Protein AF-A0A6C7Q6A9-F1 (afdb_monomer)

Secondary structure (DSSP, 8-state):
--EEEEE--SHHHHHHHHHHHHTT-EEEEEESSPP--HHHHHHHHHHHTTS--TTS----EEEEE-

Mean predicted aligned error: 3.11 Å

Structure (mmCIF, N/CA/C/O backbone):
data_AF-A0A6C7Q6A9-F1
#
_entry.id   AF-A0A6C7Q6A9-F1
#
loop_
_atom_site.group_PDB
_atom_site.id
_atom_site.type_symbol
_atom_site.label_atom_id
_atom_site.label_alt_id
_atom_site.label_comp_id
_atom_site.label_asym_id
_atom_site.label_entity_id
_atom_site.label_seq_id
_atom_site.pdbx_PDB_ins_code
_atom_site.Cartn_x
_atom_site.Cartn_y
_atom_site.Cartn_z
_atom_site.occupancy
_atom_site.B_iso_or_equiv
_atom_site.auth_seq_id
_atom_site.auth_comp_id
_atom_site.auth_asym_id
_atom_site.auth_atom_id
_atom_site.pdbx_PDB_model_num
ATOM 1 N N . MET A 1 1 ? -12.967 -12.976 -3.758 1.00 64.44 1 MET A N 1
ATOM 2 C CA . MET A 1 1 ? -11.990 -11.895 -3.501 1.00 64.44 1 MET A CA 1
ATOM 3 C C . MET A 1 1 ? -11.950 -10.995 -4.716 1.00 64.44 1 MET A C 1
ATOM 5 O O . MET A 1 1 ? -12.070 -11.517 -5.816 1.00 64.44 1 MET A O 1
ATOM 9 N N . LYS A 1 2 ? -11.873 -9.676 -4.526 1.00 86.25 2 LYS A N 1
ATOM 10 C CA . LYS A 1 2 ? -11.755 -8.718 -5.631 1.00 86.25 2 LYS A CA 1
ATOM 11 C C . LYS A 1 2 ? -10.288 -8.295 -5.726 1.00 86.25 2 LYS A C 1
ATOM 13 O O . LYS A 1 2 ? -9.720 -7.879 -4.719 1.00 86.25 2 LYS A O 1
ATOM 18 N N . GLU A 1 3 ? -9.698 -8.446 -6.903 1.00 94.31 3 GLU A N 1
ATOM 19 C CA . GLU A 1 3 ? -8.325 -8.036 -7.210 1.00 94.31 3 GLU A CA 1
ATOM 20 C C . GLU A 1 3 ? -8.341 -6.687 -7.940 1.00 94.31 3 GLU A C 1
ATOM 22 O O . GLU A 1 3 ?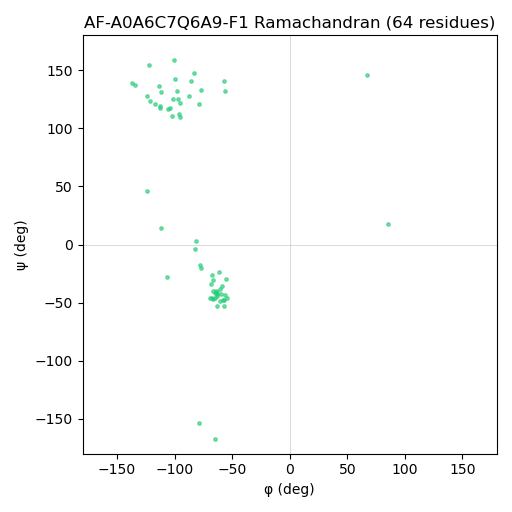 -9.237 -6.425 -8.748 1.00 94.31 3 GLU A O 1
ATOM 27 N N . ILE A 1 4 ? -7.369 -5.825 -7.641 1.00 95.88 4 ILE A N 1
ATOM 28 C CA . ILE A 1 4 ? -7.148 -4.547 -8.321 1.00 95.88 4 ILE A CA 1
ATOM 29 C C . ILE A 1 4 ? -5.722 -4.519 -8.858 1.00 95.88 4 ILE A C 1
ATOM 31 O O . ILE A 1 4 ? -4.760 -4.693 -8.112 1.00 95.88 4 ILE A O 1
ATOM 35 N N . ASN A 1 5 ? -5.600 -4.224 -10.149 1.00 95.88 5 ASN A N 1
ATOM 36 C CA . ASN A 1 5 ? -4.314 -4.082 -10.815 1.00 95.88 5 ASN A CA 1
ATOM 37 C C . ASN A 1 5 ? -3.917 -2.612 -10.919 1.00 95.88 5 ASN A C 1
ATOM 39 O O . ASN A 1 5 ? -4.703 -1.764 -11.344 1.00 95.88 5 ASN A O 1
ATOM 43 N N . ILE A 1 6 ? -2.677 -2.326 -10.540 1.00 95.12 6 ILE A N 1
ATOM 44 C CA . ILE A 1 6 ? -2.076 -0.999 -10.537 1.00 95.12 6 ILE A CA 1
ATOM 45 C C . ILE A 1 6 ? -0.900 -1.012 -11.508 1.00 95.12 6 ILE A C 1
ATOM 47 O O . ILE A 1 6 ? 0.035 -1.802 -11.368 1.00 95.12 6 ILE A O 1
ATOM 51 N N . ILE A 1 7 ? -0.971 -0.133 -12.504 1.00 94.06 7 ILE A N 1
ATOM 52 C CA . ILE A 1 7 ? 0.085 0.077 -13.492 1.00 94.06 7 ILE A CA 1
ATOM 53 C C . ILE A 1 7 ? 0.929 1.248 -13.004 1.00 94.06 7 ILE A C 1
ATOM 55 O O . ILE A 1 7 ? 0.400 2.348 -12.847 1.00 94.06 7 ILE A O 1
ATOM 59 N N . ASP A 1 8 ? 2.225 1.002 -12.808 1.00 90.88 8 ASP A N 1
ATOM 60 C CA . ASP A 1 8 ? 3.181 1.937 -12.207 1.00 90.88 8 ASP A CA 1
ATOM 61 C C .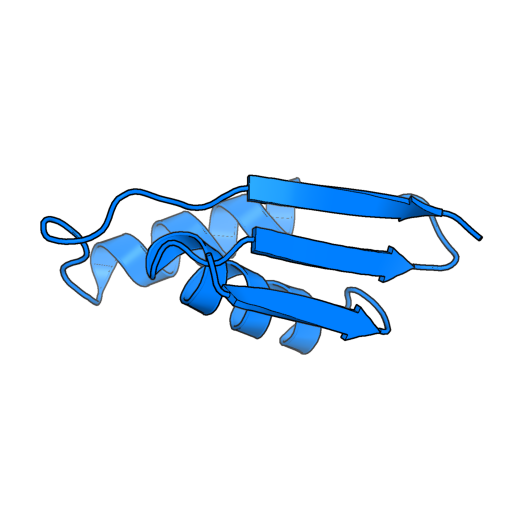 ASP A 1 8 ? 2.914 2.211 -10.709 1.00 90.88 8 ASP A C 1
ATOM 63 O O . ASP A 1 8 ? 1.786 2.234 -10.216 1.00 90.88 8 ASP A O 1
ATOM 67 N N . PHE A 1 9 ? 3.983 2.414 -9.941 1.00 92.81 9 PHE A N 1
ATOM 68 C CA . PHE A 1 9 ? 3.931 2.569 -8.484 1.00 92.81 9 PHE A CA 1
ATOM 69 C C . PHE A 1 9 ? 4.562 3.882 -8.008 1.00 92.81 9 PHE A C 1
ATOM 71 O O . PHE A 1 9 ? 5.334 3.942 -7.040 1.00 92.81 9 PHE A O 1
ATOM 78 N N . GLY A 1 10 ? 4.205 4.968 -8.694 1.00 92.50 10 GLY A N 1
ATOM 79 C CA . GLY A 1 10 ? 4.447 6.339 -8.250 1.00 92.50 10 GLY A CA 1
ATOM 80 C C . GLY A 1 10 ? 3.678 6.706 -6.970 1.00 92.50 10 GLY A C 1
ATOM 81 O O . GLY A 1 10 ? 3.125 5.857 -6.270 1.00 92.50 10 GLY A O 1
ATOM 82 N N . LEU A 1 11 ? 3.629 7.999 -6.635 1.00 93.50 11 LEU A N 1
ATOM 83 C CA . LEU A 1 11 ? 2.925 8.481 -5.436 1.00 93.50 11 LEU A CA 1
ATOM 84 C C . LEU A 1 11 ? 1.438 8.084 -5.433 1.00 93.50 11 LEU A C 1
ATOM 86 O O . LEU A 1 11 ? 0.955 7.533 -4.447 1.00 93.50 11 LEU A O 1
ATOM 90 N N . MET A 1 12 ? 0.743 8.307 -6.552 1.00 94.19 12 MET A N 1
ATOM 91 C CA . MET A 1 12 ? -0.678 7.971 -6.686 1.00 94.19 12 MET A CA 1
ATOM 92 C C . MET A 1 12 ? -0.914 6.461 -6.595 1.00 94.19 12 MET A C 1
ATOM 94 O O . MET A 1 12 ? -1.773 6.025 -5.832 1.00 94.19 12 MET A O 1
ATOM 98 N N . GLY A 1 13 ? -0.104 5.661 -7.300 1.00 95.00 13 GLY A N 1
ATOM 99 C CA . GLY A 1 13 ? -0.190 4.199 -7.258 1.00 95.00 13 GLY A CA 1
ATOM 100 C C . GLY A 1 13 ? -0.065 3.658 -5.833 1.00 95.00 13 GLY A C 1
ATOM 101 O O . GLY A 1 13 ? -0.885 2.844 -5.413 1.00 95.00 13 GLY A O 1
ATOM 102 N N . LYS A 1 14 ? 0.878 4.185 -5.040 1.00 95.44 14 LYS A N 1
ATOM 103 C CA . LYS A 1 14 ? 1.047 3.822 -3.622 1.00 95.44 14 LYS A CA 1
ATOM 104 C C . LYS A 1 14 ? -0.165 4.184 -2.768 1.00 95.44 14 LYS A C 1
ATOM 106 O O . LYS A 1 14 ? -0.578 3.376 -1.945 1.00 95.44 14 LYS A O 1
ATOM 111 N N . GLN A 1 15 ? -0.723 5.381 -2.943 1.00 95.44 15 GLN A N 1
ATOM 112 C CA . GLN A 1 15 ? -1.872 5.849 -2.160 1.00 95.44 15 GLN A CA 1
ATOM 113 C C . GLN A 1 15 ? -3.136 5.037 -2.458 1.00 95.44 15 GLN A C 1
ATOM 115 O O . GLN A 1 15 ? -3.797 4.574 -1.529 1.00 95.44 15 GLN A O 1
ATOM 120 N N . ILE A 1 16 ? -3.429 4.819 -3.744 1.00 96.50 16 ILE A N 1
ATOM 121 C CA . ILE A 1 16 ? -4.558 3.998 -4.197 1.00 96.50 16 ILE A CA 1
ATOM 122 C C . ILE A 1 16 ? -4.394 2.568 -3.676 1.00 96.50 16 ILE A C 1
ATOM 124 O O . ILE A 1 16 ? -5.308 2.024 -3.057 1.00 96.50 16 ILE A O 1
ATOM 128 N N . SER A 1 17 ? -3.202 1.992 -3.847 1.00 96.50 17 SER A N 1
ATOM 129 C CA . SER A 1 17 ? -2.900 0.643 -3.363 1.00 96.50 17 SER A CA 1
ATOM 130 C C . SER A 1 17 ? -3.063 0.528 -1.854 1.00 96.50 17 SER A C 1
ATOM 132 O O . SER A 1 17 ? -3.630 -0.450 -1.389 1.00 96.50 17 SER A O 1
ATOM 134 N N . ALA A 1 18 ? -2.594 1.512 -1.081 1.00 96.81 18 ALA A N 1
ATOM 135 C CA . ALA A 1 18 ? -2.664 1.473 0.378 1.00 96.81 18 ALA A CA 1
ATOM 136 C C . ALA A 1 18 ? -4.114 1.485 0.873 1.00 96.81 18 ALA A C 1
ATOM 138 O O . ALA A 1 18 ? -4.452 0.739 1.791 1.00 96.81 18 ALA A O 1
ATOM 139 N N . LEU A 1 19 ? -4.978 2.283 0.237 1.00 97.19 19 LEU A N 1
ATOM 140 C CA . LEU A 1 19 ? -6.401 2.315 0.557 1.00 97.19 19 LEU A CA 1
ATOM 141 C C . LEU A 1 19 ? -7.068 0.967 0.265 1.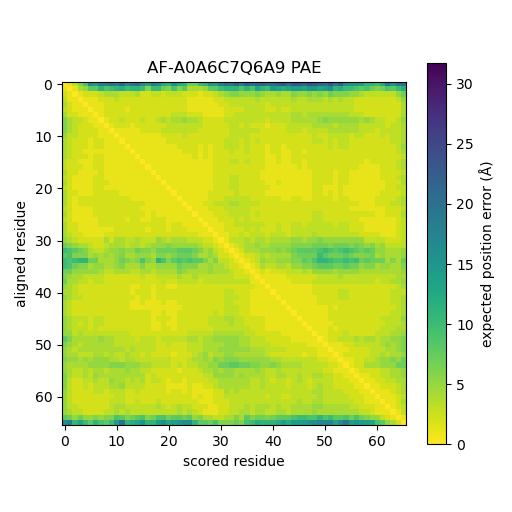00 97.19 19 LEU A C 1
ATOM 143 O O . LEU A 1 19 ? -7.699 0.395 1.147 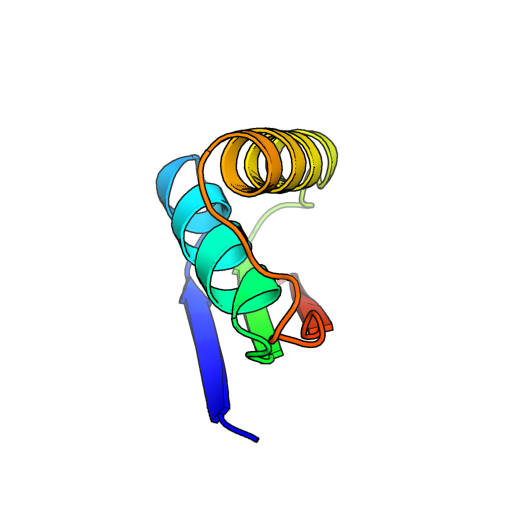1.00 97.19 19 LEU A O 1
ATOM 147 N N . PHE A 1 20 ? -6.916 0.440 -0.950 1.00 97.19 20 PHE A N 1
ATOM 148 C CA . PHE A 1 20 ? -7.571 -0.814 -1.326 1.00 97.19 20 PHE A CA 1
ATOM 149 C C . PHE A 1 20 ? -7.001 -2.026 -0.582 1.00 97.19 20 PHE A C 1
ATOM 151 O O . PHE A 1 20 ? -7.761 -2.913 -0.195 1.00 97.19 20 PHE A O 1
ATOM 158 N N . TYR A 1 21 ? -5.702 -2.024 -0.287 1.00 97.12 21 TYR A N 1
ATOM 159 C CA . TYR A 1 21 ? -5.075 -2.998 0.602 1.00 97.12 21 TYR A CA 1
ATOM 160 C C . TYR A 1 21 ? -5.744 -2.997 1.983 1.00 97.12 21 TYR A C 1
ATOM 162 O O . TYR A 1 21 ? -6.117 -4.057 2.484 1.00 97.12 21 TYR A O 1
ATOM 170 N N . LEU A 1 22 ? -5.956 -1.818 2.580 1.00 97.00 22 LEU A N 1
ATOM 171 C CA . LEU A 1 22 ? -6.629 -1.686 3.877 1.00 97.00 22 LEU A CA 1
ATOM 172 C C . LEU A 1 22 ? -8.115 -2.068 3.831 1.00 97.00 22 LEU A C 1
ATOM 174 O O . LEU A 1 22 ? -8.654 -2.512 4.836 1.00 97.00 22 LEU A O 1
ATOM 178 N N . LEU A 1 23 ? -8.760 -1.951 2.670 1.00 96.00 23 LEU A N 1
ATOM 179 C CA . LEU A 1 23 ? -10.133 -2.413 2.436 1.00 96.00 23 LEU A CA 1
ATOM 180 C C . LEU A 1 23 ? -10.232 -3.925 2.138 1.00 96.00 23 LEU A C 1
ATOM 182 O O . LEU A 1 23 ? -11.323 -4.416 1.850 1.00 96.00 23 LEU A O 1
ATOM 186 N N . GLY A 1 24 ? -9.117 -4.660 2.179 1.00 96.19 24 GLY A N 1
ATOM 187 C CA . GLY A 1 24 ? -9.081 -6.116 2.005 1.00 96.19 24 GLY A CA 1
ATOM 188 C C . GLY A 1 24 ? -9.017 -6.619 0.566 1.00 96.19 24 GLY A C 1
ATOM 189 O O . GLY A 1 24 ? -9.306 -7.788 0.308 1.00 96.19 24 GLY A O 1
ATOM 190 N N . TYR A 1 25 ? -8.639 -5.761 -0.381 1.00 97.31 25 TYR A N 1
ATOM 191 C CA . TYR A 1 25 ? -8.434 -6.156 -1.774 1.00 97.31 25 TYR A CA 1
ATOM 192 C C . TYR A 1 25 ? -7.043 -6.751 -1.979 1.00 97.31 25 TYR A C 1
ATOM 194 O O . TYR A 1 25 ? -6.066 -6.316 -1.366 1.00 97.31 25 TYR A O 1
ATOM 202 N N . GLU A 1 26 ? -6.937 -7.708 -2.897 1.00 96.88 26 GLU A N 1
ATOM 203 C CA . GLU A 1 26 ? -5.631 -8.087 -3.437 1.00 96.88 26 GLU A CA 1
ATOM 204 C C . GLU A 1 26 ? -5.181 -7.046 -4.461 1.00 96.88 26 GLU A C 1
ATOM 206 O O . GLU A 1 26 ? -5.961 -6.624 -5.314 1.00 96.88 26 GLU A O 1
ATOM 211 N N . ILE A 1 2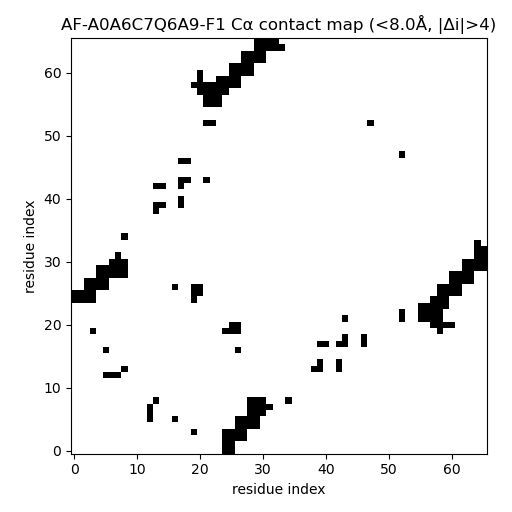7 ? -3.930 -6.610 -4.348 1.00 96.38 27 ILE A N 1
ATOM 212 C CA . ILE A 1 27 ? -3.327 -5.588 -5.196 1.00 96.38 27 ILE A CA 1
ATOM 213 C C . ILE A 1 27 ? -2.235 -6.238 -6.048 1.00 96.38 27 ILE A C 1
ATOM 215 O O . ILE A 1 27 ? -1.230 -6.704 -5.509 1.00 96.38 27 ILE A O 1
ATOM 219 N N . GLY A 1 28 ? -2.394 -6.218 -7.368 1.00 95.75 28 GLY A N 1
ATOM 220 C CA . GLY A 1 28 ? -1.347 -6.571 -8.327 1.00 95.75 28 GLY A CA 1
ATOM 221 C C . GLY A 1 28 ? -0.638 -5.318 -8.832 1.00 95.75 28 GLY A C 1
ATOM 222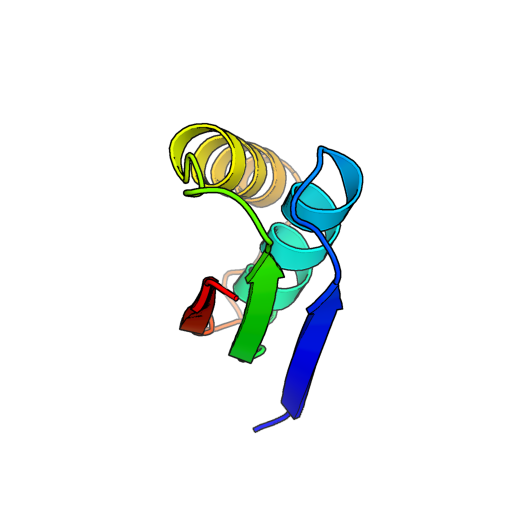 O O . GLY A 1 28 ? -1.240 -4.506 -9.528 1.00 95.75 28 GLY A O 1
ATOM 223 N N . VAL A 1 29 ? 0.637 -5.127 -8.495 1.00 95.25 29 VAL A N 1
ATOM 224 C CA . VAL A 1 29 ? 1.418 -3.960 -8.929 1.00 95.25 29 VAL A CA 1
ATOM 225 C C . VAL A 1 29 ? 2.367 -4.353 -10.049 1.00 95.25 29 VAL A C 1
ATOM 227 O O . VAL A 1 29 ? 3.291 -5.134 -9.832 1.00 95.25 29 VAL A O 1
ATOM 230 N N . TYR A 1 30 ? 2.182 -3.753 -11.220 1.00 94.56 30 TYR A N 1
ATOM 231 C CA . TYR A 1 30 ? 3.048 -3.929 -12.381 1.00 94.56 30 TYR A CA 1
ATOM 232 C C . TYR A 1 30 ? 3.961 -2.719 -12.506 1.00 94.56 30 TYR A C 1
ATOM 234 O O . TYR A 1 30 ? 3.502 -1.616 -12.814 1.00 94.56 30 TYR A O 1
ATOM 242 N N . ASN A 1 31 ? 5.255 -2.911 -12.256 1.00 92.25 31 ASN A N 1
ATOM 243 C CA . ASN A 1 31 ? 6.221 -1.823 -12.325 1.00 92.25 31 ASN A CA 1
ATOM 244 C C . ASN A 1 31 ? 7.511 -2.242 -13.024 1.00 92.25 31 ASN A C 1
ATOM 246 O O . ASN A 1 31 ? 8.042 -3.316 -12.759 1.00 92.25 31 ASN A O 1
ATOM 250 N N . LYS A 1 32 ? 8.048 -1.348 -13.860 1.00 89.75 32 LYS A N 1
ATOM 251 C CA . LYS A 1 32 ? 9.286 -1.606 -14.613 1.00 89.75 32 LYS A CA 1
ATOM 252 C C . LYS A 1 32 ? 10.511 -1.728 -13.711 1.00 89.75 32 LYS A C 1
ATOM 254 O O . LYS A 1 32 ? 11.390 -2.555 -13.915 1.00 89.75 32 LYS A O 1
ATOM 259 N N . SER A 1 33 ? 10.574 -0.876 -12.693 1.00 86.00 33 SER A N 1
ATOM 260 C CA . SER A 1 33 ? 11.715 -0.800 -11.784 1.00 86.00 33 SER A CA 1
ATOM 261 C C . SER A 1 33 ? 11.433 -1.529 -10.477 1.00 86.00 33 SER A C 1
ATOM 263 O O . SER A 1 33 ? 10.285 -1.673 -10.047 1.00 86.00 33 SER A O 1
ATOM 265 N N . LYS A 1 34 ? 12.498 -1.913 -9.772 1.00 83.75 34 LYS A N 1
ATOM 266 C CA . LYS A 1 34 ? 12.377 -2.426 -8.407 1.00 83.75 34 LYS A CA 1
ATOM 267 C C . LYS A 1 34 ? 11.667 -1.405 -7.513 1.00 83.75 34 LYS A C 1
ATOM 269 O O . LYS A 1 34 ? 12.005 -0.222 -7.509 1.00 83.75 34 LYS A O 1
ATOM 274 N N . LEU A 1 35 ? 10.684 -1.876 -6.751 1.00 85.12 35 LEU A N 1
ATOM 275 C CA . LEU A 1 35 ? 9.880 -1.027 -5.880 1.00 85.12 35 LEU A CA 1
ATOM 276 C C . LEU A 1 35 ? 10.525 -0.827 -4.516 1.00 85.12 35 LEU A C 1
ATOM 278 O O . LEU A 1 35 ? 11.046 -1.762 -3.911 1.00 85.12 35 LEU A O 1
ATOM 282 N N . ASN A 1 36 ? 10.409 0.401 -4.012 1.00 82.06 36 ASN A N 1
ATOM 283 C CA . ASN A 1 36 ? 10.625 0.705 -2.608 1.00 82.06 36 ASN A CA 1
ATOM 284 C C . ASN A 1 36 ? 9.274 0.694 -1.876 1.00 82.06 36 ASN A C 1
ATOM 286 O O . ASN A 1 36 ? 8.440 1.582 -2.083 1.00 82.06 36 ASN A O 1
ATOM 290 N N . ILE A 1 37 ? 9.074 -0.316 -1.028 1.00 88.69 37 ILE A N 1
ATOM 291 C CA . ILE A 1 37 ? 7.832 -0.548 -0.273 1.00 88.69 37 ILE A CA 1
ATOM 292 C C . ILE A 1 37 ? 7.727 0.387 0.948 1.00 88.69 37 ILE A C 1
ATOM 294 O O . ILE A 1 37 ? 6.627 0.645 1.426 1.00 88.69 37 ILE A O 1
ATOM 298 N N . TYR A 1 38 ? 8.829 0.997 1.395 1.00 92.81 38 TYR A N 1
ATOM 299 C CA . TYR A 1 38 ? 8.839 1.887 2.563 1.00 92.81 38 TYR A CA 1
ATOM 300 C C . TYR A 1 38 ? 7.814 3.030 2.458 1.00 92.81 38 TYR A C 1
ATOM 302 O O . TYR A 1 38 ? 7.041 3.290 3.380 1.00 92.81 38 TYR A O 1
ATOM 310 N N . GLU A 1 39 ? 7.760 3.694 1.300 1.00 91.12 39 GLU A N 1
ATOM 311 C CA . GLU A 1 39 ? 6.807 4.786 1.075 1.00 91.12 39 GLU A CA 1
ATOM 312 C C . GLU A 1 39 ? 5.354 4.291 1.052 1.00 91.12 39 GLU A C 1
ATOM 314 O O . GLU A 1 39 ? 4.454 5.020 1.460 1.00 91.12 39 GLU A O 1
ATOM 319 N N . PHE A 1 40 ? 5.113 3.051 0.623 1.00 94.31 40 PHE A N 1
ATOM 320 C CA . PHE A 1 40 ? 3.790 2.429 0.667 1.00 94.31 40 PHE A CA 1
ATOM 321 C C . PHE A 1 40 ? 3.349 2.136 2.110 1.00 94.31 40 PHE A C 1
ATOM 323 O O . PHE A 1 40 ? 2.250 2.527 2.501 1.00 94.31 40 PHE A O 1
ATOM 330 N N . GLU A 1 41 ? 4.222 1.562 2.941 1.00 95.06 41 GLU A N 1
ATOM 331 C CA . GLU A 1 41 ? 3.948 1.348 4.372 1.00 95.06 41 GLU A CA 1
ATOM 332 C C . GLU A 1 41 ? 3.659 2.660 5.110 1.00 95.06 41 GLU A C 1
ATOM 334 O O . GLU A 1 41 ? 2.807 2.722 6.003 1.00 95.06 41 GLU A O 1
ATOM 339 N N . LYS A 1 42 ? 4.341 3.740 4.719 1.00 96.25 42 LYS A N 1
ATOM 340 C CA . LYS A 1 42 ? 4.074 5.081 5.241 1.00 96.25 42 LYS A CA 1
ATOM 341 C C . LYS A 1 42 ? 2.662 5.555 4.883 1.00 96.25 42 LYS A C 1
ATOM 343 O O . LYS A 1 42 ? 1.985 6.095 5.759 1.00 96.25 42 LYS A O 1
ATOM 348 N N . GLN A 1 43 ? 2.194 5.325 3.650 1.00 96.00 43 GLN A N 1
ATOM 349 C CA . GLN A 1 43 ? 0.808 5.635 3.266 1.00 96.00 43 GLN A CA 1
ATOM 350 C C . GLN A 1 43 ? -0.205 4.807 4.070 1.00 96.00 43 GLN A C 1
ATOM 352 O O . GLN A 1 43 ? -1.191 5.370 4.543 1.00 96.00 43 GLN A O 1
ATOM 357 N N . ILE A 1 44 ? 0.063 3.516 4.306 1.00 96.94 44 ILE A N 1
ATOM 358 C CA . ILE A 1 44 ? -0.784 2.656 5.153 1.00 96.94 44 ILE A CA 1
ATOM 359 C C . ILE A 1 44 ? -0.931 3.253 6.558 1.00 96.94 44 ILE A C 1
ATOM 361 O O . ILE A 1 44 ? -2.049 3.490 7.017 1.00 96.94 44 ILE A O 1
ATOM 365 N N . LYS A 1 45 ? 0.189 3.567 7.224 1.00 96.81 45 LYS A N 1
ATOM 366 C CA . LYS A 1 45 ? 0.179 4.142 8.581 1.00 96.81 45 LYS A CA 1
ATOM 367 C C . LYS A 1 45 ? -0.553 5.483 8.638 1.00 96.81 45 LYS A C 1
ATOM 369 O O . LYS A 1 45 ? -1.240 5.768 9.616 1.00 96.81 45 LYS A O 1
ATOM 374 N N . LEU A 1 46 ? -0.398 6.324 7.612 1.00 96.56 46 LEU A N 1
ATOM 375 C CA . LEU A 1 46 ? -1.107 7.603 7.521 1.00 96.56 46 LEU A CA 1
ATOM 376 C C . LEU A 1 46 ? -2.621 7.410 7.387 1.00 96.56 46 LEU A C 1
ATOM 378 O O . LEU A 1 46 ? -3.371 8.135 8.038 1.00 96.56 46 LEU A O 1
ATOM 382 N N . LEU A 1 47 ? -3.067 6.445 6.5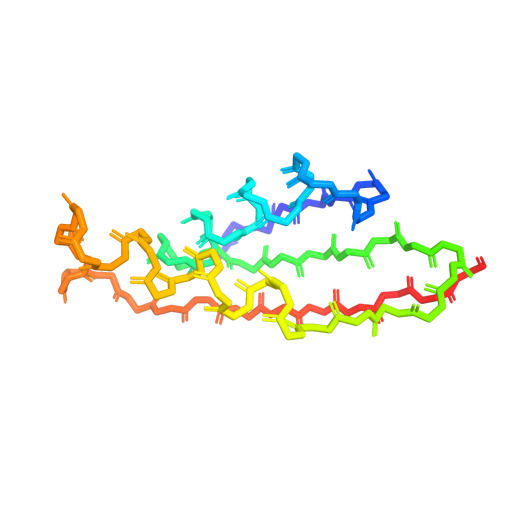79 1.00 96.50 47 LEU A N 1
ATOM 383 C CA . LEU A 1 47 ? -4.488 6.143 6.397 1.00 96.50 47 LEU A CA 1
ATOM 384 C C . LEU A 1 47 ? -5.113 5.563 7.667 1.00 96.50 47 LEU A C 1
ATOM 386 O O . LEU A 1 47 ? -6.153 6.055 8.096 1.00 96.50 47 LEU A O 1
ATOM 390 N N . GLN A 1 48 ? -4.453 4.603 8.319 1.00 95.88 48 GLN A N 1
ATOM 391 C CA . GLN A 1 48 ? -4.935 3.993 9.567 1.00 95.88 48 GLN A CA 1
ATOM 392 C C . GLN A 1 48 ? -5.077 4.992 10.727 1.00 95.88 48 GLN A C 1
ATOM 394 O O . GLN A 1 48 ? -5.856 4.766 11.644 1.00 95.88 48 GLN A O 1
ATOM 399 N N . ARG A 1 49 ? -4.345 6.115 10.702 1.00 96.62 49 ARG A N 1
ATOM 400 C CA . ARG A 1 49 ? -4.514 7.205 11.681 1.00 96.62 49 ARG A CA 1
ATOM 401 C C . ARG A 1 49 ? -5.742 8.079 11.420 1.00 96.62 49 ARG A C 1
ATOM 403 O O . ARG A 1 49 ? -6.145 8.814 12.315 1.00 96.62 49 ARG A O 1
ATOM 410 N N . LYS A 1 50 ? -6.272 8.078 10.194 1.00 95.69 50 LYS A N 1
ATOM 411 C CA . LYS A 1 50 ? -7.348 8.981 9.751 1.00 95.69 50 LYS A CA 1
ATOM 412 C C . LYS A 1 50 ? -8.697 8.289 9.605 1.00 95.69 50 LYS A C 1
ATOM 414 O O . LYS A 1 50 ? -9.720 8.958 9.689 1.00 95.69 50 LYS A O 1
ATOM 419 N N . ILE A 1 51 ? -8.691 6.993 9.316 1.00 95.44 51 ILE A N 1
ATOM 420 C CA . ILE A 1 51 ? -9.877 6.208 8.987 1.00 95.44 51 ILE A CA 1
ATOM 421 C C . ILE A 1 51 ? -9.804 4.906 9.781 1.00 95.44 51 ILE A C 1
ATOM 423 O O . ILE A 1 51 ? -8.737 4.297 9.874 1.00 95.44 51 ILE A O 1
ATOM 427 N N . ASP A 1 52 ? -10.935 4.488 10.345 1.00 95.06 52 ASP A N 1
ATOM 428 C CA . ASP A 1 52 ? -11.046 3.199 11.018 1.00 95.06 52 ASP A CA 1
ATOM 429 C C . ASP A 1 52 ? -11.211 2.068 9.992 1.00 95.06 52 ASP A C 1
ATOM 431 O O . ASP A 1 52 ? -12.160 2.051 9.206 1.00 95.06 52 ASP A O 1
ATOM 435 N N . PHE A 1 53 ? -10.275 1.120 10.015 1.00 95.00 53 PHE A N 1
ATOM 436 C CA . PHE A 1 53 ? -10.284 -0.085 9.184 1.00 95.00 53 PHE A CA 1
ATOM 437 C C . PHE A 1 53 ? -10.501 -1.364 10.008 1.00 95.00 53 PHE A C 1
ATOM 439 O O . PHE A 1 53 ? -10.283 -2.452 9.491 1.00 95.00 53 PHE A O 1
ATOM 446 N N . SER A 1 54 ? -10.930 -1.265 11.272 1.00 92.62 54 SER A N 1
ATOM 447 C CA . SER A 1 54 ? -11.108 -2.405 12.191 1.00 92.62 54 SER A CA 1
ATOM 448 C C . SER A 1 54 ? -12.024 -3.517 11.657 1.00 92.62 54 SER A C 1
ATOM 450 O O . SER A 1 54 ? -11.814 -4.687 11.962 1.00 92.62 54 SER A O 1
ATOM 452 N N . ASN A 1 55 ? -13.001 -3.165 10.816 1.00 95.06 55 ASN A N 1
ATOM 453 C CA . ASN A 1 55 ? -13.925 -4.108 10.177 1.00 95.06 55 ASN A CA 1
ATOM 454 C C . ASN A 1 55 ? -13.361 -4.784 8.915 1.00 95.06 55 ASN A C 1
ATOM 456 O O . ASN A 1 55 ? -14.037 -5.621 8.313 1.00 95.06 55 ASN A O 1
ATOM 460 N N . PHE A 1 56 ? -12.156 -4.412 8.482 1.00 93.69 56 PHE A N 1
ATOM 461 C CA . PHE A 1 56 ? -11.520 -4.948 7.287 1.00 93.69 56 PHE A CA 1
ATOM 462 C C . PHE A 1 56 ? -10.277 -5.748 7.662 1.00 93.69 56 PHE A C 1
ATOM 464 O O . PHE A 1 56 ? -9.436 -5.320 8.449 1.00 93.69 56 PHE A O 1
ATOM 471 N N . ASN A 1 57 ? -10.129 -6.905 7.027 1.00 93.44 57 ASN A N 1
ATOM 472 C CA . ASN A 1 57 ? -8.865 -7.622 7.033 1.00 93.44 57 ASN A CA 1
ATOM 473 C C . ASN A 1 57 ? -8.027 -7.102 5.877 1.00 93.44 57 ASN A C 1
ATOM 475 O O . ASN A 1 57 ? -8.507 -7.087 4.746 1.00 93.44 57 ASN A O 1
ATOM 479 N N . ALA A 1 58 ? -6.791 -6.690 6.157 1.00 94.44 58 ALA A N 1
ATOM 480 C CA . ALA A 1 58 ? -5.885 -6.224 5.120 1.00 94.44 58 ALA A CA 1
ATOM 481 C C . ALA A 1 58 ? -5.685 -7.300 4.039 1.00 94.44 58 ALA A C 1
ATOM 483 O O . ALA A 1 58 ? -5.618 -8.496 4.331 1.00 94.44 58 ALA A O 1
ATOM 484 N N . GLY A 1 59 ? -5.617 -6.855 2.788 1.00 95.25 59 GLY A N 1
ATOM 485 C CA . GLY A 1 59 ? -5.459 -7.729 1.637 1.00 95.25 59 GLY A CA 1
ATOM 486 C C . GLY A 1 59 ? -4.019 -8.193 1.436 1.00 95.25 59 GLY A C 1
ATOM 487 O O . GLY A 1 59 ? -3.215 -8.253 2.365 1.00 95.25 59 GLY A O 1
AT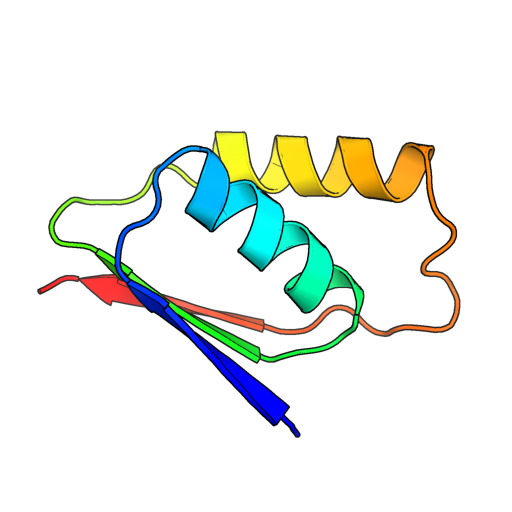OM 488 N N . LYS A 1 60 ? -3.673 -8.517 0.190 1.00 95.38 60 LYS A N 1
ATOM 489 C CA . LYS A 1 60 ? -2.308 -8.899 -0.204 1.00 95.38 60 LYS A CA 1
ATOM 490 C C . LYS A 1 60 ? -1.794 -7.974 -1.287 1.00 95.38 60 LYS A C 1
ATOM 492 O O .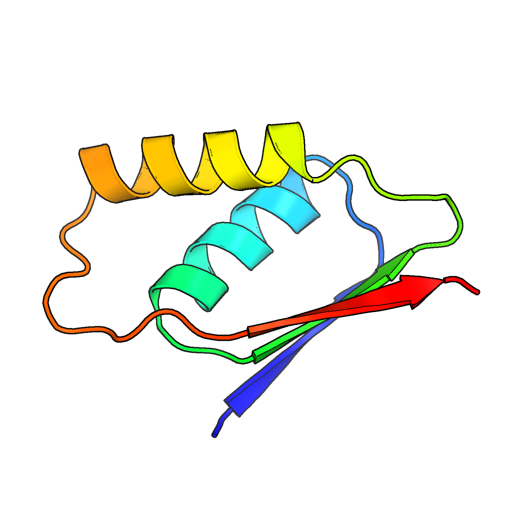 LYS A 1 60 ? -2.579 -7.417 -2.045 1.00 95.38 60 LYS A O 1
ATOM 497 N N . ILE A 1 61 ? -0.477 -7.839 -1.370 1.00 93.94 61 ILE A N 1
ATOM 498 C CA . ILE A 1 61 ? 0.182 -7.111 -2.448 1.00 93.94 61 ILE A CA 1
ATOM 499 C C . ILE A 1 61 ? 1.148 -8.044 -3.172 1.00 93.94 61 ILE A C 1
ATOM 501 O O . ILE A 1 61 ? 2.036 -8.631 -2.557 1.00 93.94 61 ILE A O 1
ATOM 505 N N . ASN A 1 62 ? 0.959 -8.167 -4.480 1.00 93.38 62 ASN A N 1
ATOM 506 C CA . ASN A 1 62 ? 1.812 -8.927 -5.379 1.00 93.38 62 ASN A CA 1
ATOM 507 C C . ASN A 1 62 ? 2.525 -7.937 -6.299 1.00 93.38 62 ASN A C 1
ATOM 509 O O . ASN A 1 62 ? 1.894 -7.043 -6.861 1.00 93.38 62 ASN A O 1
ATOM 513 N N . ILE A 1 63 ? 3.842 -8.071 -6.435 1.00 91.31 63 ILE A N 1
ATOM 514 C CA . ILE A 1 63 ? 4.658 -7.160 -7.241 1.00 91.31 63 ILE A CA 1
ATOM 515 C C . ILE A 1 63 ? 5.201 -7.930 -8.438 1.00 91.31 63 ILE A C 1
ATOM 517 O O . ILE A 1 63 ? 5.973 -8.875 -8.275 1.00 91.31 63 ILE A O 1
ATOM 521 N N . TYR A 1 64 ? 4.836 -7.476 -9.631 1.00 90.75 64 TYR A N 1
ATOM 522 C CA . TYR A 1 64 ? 5.295 -8.003 -10.906 1.00 90.75 64 TYR A CA 1
ATOM 523 C C . TYR A 1 64 ? 6.291 -7.016 -11.520 1.00 90.75 64 TYR A C 1
ATOM 525 O O . TYR A 1 64 ? 5.952 -5.864 -11.806 1.00 90.75 64 TYR A O 1
ATOM 533 N N . GLN A 1 65 ? 7.534 -7.466 -11.684 1.00 84.50 65 GLN A N 1
ATOM 534 C CA . GLN A 1 65 ? 8.587 -6.712 -12.364 1.00 84.50 65 GLN A CA 1
ATOM 535 C C . GLN A 1 65 ? 8.672 -7.189 -13.810 1.00 84.50 65 GLN A C 1
ATOM 537 O O . GLN A 1 65 ? 8.813 -8.390 -14.042 1.00 84.50 65 GLN A O 1
ATOM 542 N N . HIS A 1 66 ? 8.569 -6.254 -14.753 1.00 66.44 66 HIS A N 1
ATOM 543 C CA . HIS A 1 66 ? 8.626 -6.520 -16.189 1.00 66.44 66 HIS A CA 1
ATOM 544 C C . HIS A 1 66 ? 9.509 -5.513 -16.916 1.00 66.44 66 HIS A C 1
ATOM 546 O O . HIS A 1 66 ? 9.377 -4.300 -16.630 1.00 66.44 66 HIS A O 1
#

pLDDT: mean 92.97, std 5.99, range [64.44, 97.31]

Nearest PDB structures (foldseek):
  6zic-assembly2_BBB  TM=6.485E-01  e=1.747E-02  Rattus norvegicus
  8oqv-assembly1_B  TM=6.944E-01  e=4.033E-01  Mycobacterium tuberculosis H37Rv
  8opx-assembly1_B  TM=5.519E-01  e=3.070E-01  Mycobacterium tuberculosis H37Rv
  5mvs-assembly1_B  TM=5.014E-01  e=4.318E-01  Homo sapiens
  5dt2-assembly2_B  TM=4.937E-01  e=5.673E-01  Homo sapiens

Radius of gyration: 11.37 Å; Cα contacts (8 Å, |Δi|>4): 109; chains: 1; bounding box: 26×21×28 Å

Sequence (66 aa):
MKEINIIDFGLMGKQISALFYLLGYEIGVYNKSKLNIYEFEKQIKLLQRKIDFSNFNAGKINIYQH

Foldseek 3Di:
DAEDEAEACPPVSLLVLLVVQLQAHEYEYEHQDDDDCVVSVVSNVVVVVPDPSVVHDGYHYDYDHD

Solvent-accessible surface area (backbone atoms only — not comparable to full-atom values): 3771 Å² total; per-residue (Å²): 137,61,75,46,79,38,79,43,74,53,74,64,39,29,49,55,45,30,53,42,25,43,67,38,23,34,34,42,38,42,27,70,61,91,80,74,61,67,66,32,55,50,41,36,56,56,46,61,76,76,44,90,48,87,93,36,60,65,41,47,80,45,80,45,74,99

Organism: Campylobacter jejuni (NCBI:txid197)